Protein AF-A0A2N1MGE2-F1 (afdb_monomer_lite)

Organism: NCBI:txid588596

Structure (mmCIF, N/CA/C/O backbone):
data_AF-A0A2N1MGE2-F1
#
_entry.id   AF-A0A2N1MGE2-F1
#
loop_
_atom_site.group_PDB
_atom_site.id
_atom_site.type_symbol
_atom_site.label_atom_id
_atom_site.label_alt_id
_atom_site.label_comp_id
_atom_site.label_asym_id
_atom_site.label_entity_id
_atom_site.label_seq_id
_atom_site.pdbx_PDB_ins_code
_atom_site.Cartn_x
_atom_site.Cartn_y
_atom_site.Cartn_z
_atom_site.occupancy
_atom_site.B_iso_or_equiv
_atom_site.auth_seq_id
_atom_site.auth_comp_id
_atom_site.auth_asym_id
_atom_site.auth_atom_id
_atom_site.pdbx_PDB_model_num
ATOM 1 N N . MET A 1 1 ? -25.552 -4.062 66.248 1.00 37.53 1 MET A N 1
ATOM 2 C CA . MET A 1 1 ? -26.291 -3.240 65.260 1.00 37.53 1 MET A CA 1
ATOM 3 C C . MET A 1 1 ? -25.235 -2.472 64.473 1.00 37.53 1 MET A C 1
ATOM 5 O O . MET A 1 1 ? -24.654 -1.565 65.036 1.00 37.53 1 MET A O 1
ATOM 9 N N . SER A 1 2 ? -24.626 -3.031 63.425 1.00 44.31 2 SER A N 1
ATOM 10 C CA . SER A 1 2 ? -25.097 -3.237 62.039 1.00 44.31 2 SER A CA 1
ATOM 11 C C . SER A 1 2 ? -25.515 -1.952 61.308 1.00 44.31 2 SER A C 1
ATOM 13 O O . SER A 1 2 ? -26.454 -1.296 61.744 1.00 44.31 2 SER A O 1
ATOM 15 N N . GLY A 1 3 ? -24.846 -1.692 60.173 1.00 43.81 3 GLY A N 1
ATOM 16 C CA . GLY A 1 3 ? -25.208 -0.735 59.113 1.00 43.81 3 GLY A CA 1
ATOM 17 C C . GLY A 1 3 ? -24.530 0.637 59.237 1.00 43.81 3 GLY A C 1
ATOM 18 O O . GLY A 1 3 ? -24.555 1.227 60.302 1.00 43.81 3 GLY A O 1
ATOM 19 N N . MET A 1 4 ? -23.923 1.250 58.219 1.00 44.44 4 MET A N 1
ATOM 20 C CA . MET A 1 4 ? -23.815 0.946 56.793 1.00 44.44 4 MET A CA 1
ATOM 21 C C . MET A 1 4 ? -22.697 1.862 56.256 1.00 44.44 4 MET A C 1
ATOM 23 O O . MET A 1 4 ? -22.788 3.081 56.394 1.00 44.44 4 MET A O 1
ATOM 27 N N . ALA A 1 5 ? -21.622 1.311 55.688 1.00 52.66 5 ALA A N 1
ATOM 28 C CA . ALA A 1 5 ? -20.667 2.122 54.938 1.00 52.66 5 ALA A CA 1
ATOM 29 C C . ALA A 1 5 ? -21.357 2.535 53.632 1.00 52.66 5 ALA A C 1
ATOM 31 O O . ALA A 1 5 ? -21.565 1.696 52.755 1.00 52.66 5 ALA A O 1
ATOM 32 N N . LEU A 1 6 ? -21.755 3.804 53.523 1.00 52.72 6 LEU A N 1
ATOM 33 C CA . LEU A 1 6 ? -22.213 4.395 52.268 1.00 52.72 6 LEU A CA 1
ATOM 34 C C . LEU A 1 6 ? -21.035 4.387 51.286 1.00 52.72 6 LEU A C 1
ATOM 36 O O . LEU A 1 6 ? -20.229 5.318 51.243 1.00 52.72 6 LEU A 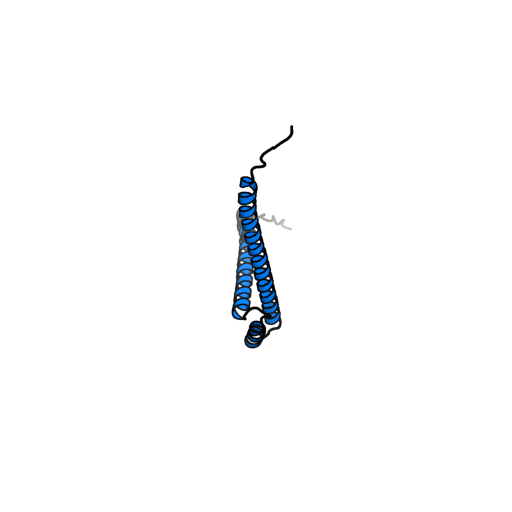O 1
ATOM 40 N N . VAL A 1 7 ? -20.909 3.309 50.512 1.00 55.47 7 VAL A N 1
ATOM 41 C CA . VAL A 1 7 ? -20.125 3.324 49.278 1.00 55.47 7 VAL A CA 1
ATOM 42 C C . VAL A 1 7 ? -20.723 4.437 48.426 1.00 55.47 7 VAL A C 1
ATOM 44 O O . VAL A 1 7 ? -21.894 4.397 48.069 1.00 55.47 7 VAL A O 1
ATOM 47 N N . SER A 1 8 ? -19.940 5.485 48.176 1.00 51.78 8 SER A N 1
ATOM 48 C CA . SER A 1 8 ? -20.400 6.631 47.399 1.00 51.78 8 SER A CA 1
ATOM 49 C C . SER A 1 8 ? -20.679 6.201 45.954 1.00 51.78 8 SER A C 1
ATOM 51 O O . SER A 1 8 ? -19.754 6.038 45.152 1.00 51.78 8 SER A O 1
ATOM 53 N N . ASP A 1 9 ? -21.960 6.058 45.610 1.00 55.72 9 ASP A N 1
ATOM 54 C CA . ASP A 1 9 ? -22.450 5.760 44.254 1.00 55.72 9 ASP A CA 1
ATOM 55 C C . ASP A 1 9 ? -21.991 6.791 43.207 1.00 55.72 9 ASP A C 1
ATOM 57 O O . ASP A 1 9 ? -21.917 6.499 42.011 1.00 55.72 9 ASP A O 1
ATOM 61 N N . ASN A 1 10 ? -21.576 7.977 43.649 1.00 54.19 10 ASN A N 1
ATOM 62 C CA . ASN A 1 10 ? -21.120 9.085 42.810 1.00 54.19 10 ASN A CA 1
ATOM 63 C C . ASN A 1 10 ? -19.806 8.751 42.080 1.00 54.19 10 ASN A C 1
ATOM 65 O O . ASN A 1 10 ? -19.583 9.202 40.953 1.00 54.19 10 ASN A O 1
ATOM 69 N N . LYS A 1 11 ? -18.955 7.904 42.684 1.00 53.09 11 LYS A N 1
ATOM 70 C CA . LYS A 1 11 ? -17.732 7.393 42.044 1.00 53.09 11 LYS A CA 1
ATOM 71 C C . LYS A 1 11 ? -18.071 6.439 40.889 1.00 53.09 11 LYS A C 1
ATOM 73 O O . LYS A 1 11 ? -17.342 6.395 39.904 1.00 53.09 11 LYS A O 1
ATOM 78 N N . SER A 1 12 ? -19.198 5.723 40.964 1.00 61.69 12 SER A N 1
ATOM 79 C CA . SER A 1 12 ? -19.624 4.749 39.947 1.00 61.69 12 SER A CA 1
ATOM 80 C C . SER A 1 12 ? -20.144 5.406 38.662 1.00 61.69 12 SER A C 1
ATOM 82 O O . SER A 1 12 ? -19.837 4.932 37.569 1.00 61.69 12 SER A O 1
ATOM 84 N N . VAL A 1 13 ? -20.871 6.528 38.764 1.00 58.97 13 VAL A N 1
ATOM 85 C CA . VAL A 1 13 ? -21.412 7.249 37.597 1.00 58.97 13 VAL A CA 1
ATOM 86 C C . VAL A 1 13 ? -20.293 7.947 36.825 1.00 58.97 13 VAL A C 1
ATOM 88 O O . VAL A 1 13 ? -20.231 7.816 35.602 1.00 58.97 13 VAL A O 1
ATOM 91 N N . TYR A 1 14 ? -19.368 8.613 37.527 1.00 60.16 14 TYR A N 1
ATOM 92 C CA . TYR A 1 14 ? -18.175 9.211 36.918 1.00 60.16 14 TYR A CA 1
ATOM 93 C C . TYR A 1 14 ? -17.294 8.142 36.252 1.00 60.16 14 TYR A C 1
ATOM 95 O O . TYR A 1 14 ? -16.939 8.282 35.081 1.00 60.16 14 TYR A O 1
ATOM 103 N N . ASN A 1 15 ? -17.051 7.013 36.932 1.00 73.31 15 ASN A N 1
ATOM 104 C CA . ASN A 1 15 ? -16.328 5.875 36.356 1.00 73.31 15 ASN A CA 1
ATOM 105 C C . ASN A 1 15 ? -17.047 5.274 35.137 1.00 73.31 15 ASN A C 1
ATOM 107 O O . ASN A 1 15 ? -16.390 4.842 34.195 1.00 73.31 15 ASN A O 1
ATOM 111 N N . LYS A 1 16 ? -18.386 5.267 35.109 1.00 82.81 16 LYS A N 1
ATOM 112 C CA . LYS A 1 16 ? -19.178 4.769 33.973 1.00 82.81 16 LYS A CA 1
ATOM 113 C C . LYS A 1 16 ? -19.124 5.710 32.769 1.00 82.81 16 LYS A C 1
ATOM 115 O O . LYS A 1 16 ? -19.074 5.235 31.636 1.00 82.81 16 LYS A O 1
ATOM 120 N N . VAL A 1 17 ? -19.141 7.026 32.990 1.00 89.31 17 VAL A N 1
ATOM 121 C CA . VAL A 1 17 ? -18.973 8.025 31.920 1.00 89.31 17 VAL A CA 1
ATOM 122 C C . VAL A 1 17 ? -17.561 7.957 31.345 1.00 89.31 17 VAL A C 1
ATOM 124 O O . VAL A 1 17 ? -17.410 7.931 30.125 1.00 89.31 17 VAL A O 1
ATOM 127 N N . GLU A 1 18 ? -16.543 7.863 32.197 1.00 89.25 18 GLU A N 1
ATOM 128 C CA . GLU A 1 18 ? -15.155 7.756 31.747 1.00 89.25 18 GLU A CA 1
ATOM 129 C C . GLU A 1 18 ? -14.902 6.433 31.012 1.00 89.25 18 GLU A C 1
ATOM 131 O O . GLU A 1 18 ? -14.384 6.446 29.899 1.00 89.25 18 GLU A O 1
ATOM 136 N N . ALA A 1 19 ? -15.413 5.307 31.525 1.00 91.00 19 ALA A N 1
ATOM 137 C CA . ALA A 1 19 ? -15.358 4.020 30.829 1.00 91.00 19 ALA A CA 1
ATOM 138 C C . ALA A 1 19 ? -16.036 4.067 29.449 1.00 91.00 19 ALA A C 1
ATOM 140 O O . ALA A 1 19 ? -15.514 3.513 28.483 1.00 91.00 19 ALA A O 1
ATOM 141 N N . ARG A 1 20 ? -17.176 4.763 29.318 1.00 93.75 20 ARG A N 1
ATOM 142 C CA . ARG A 1 20 ? -17.830 4.969 28.014 1.00 93.75 20 ARG A CA 1
ATOM 143 C C . ARG A 1 20 ? -16.938 5.748 27.050 1.00 93.75 20 ARG A C 1
ATOM 145 O O . ARG A 1 20 ? -16.833 5.345 25.895 1.00 93.75 20 ARG A O 1
ATOM 152 N N . LYS A 1 21 ? -16.279 6.820 27.503 1.00 94.81 21 LYS A N 1
ATOM 153 C CA . LYS A 1 21 ? -15.325 7.567 26.665 1.00 94.81 21 LYS A CA 1
ATOM 154 C C . LYS A 1 21 ? -14.159 6.685 26.226 1.00 94.81 21 LYS A C 1
ATOM 156 O O . LYS A 1 21 ? -13.810 6.711 25.051 1.00 94.81 21 LYS A O 1
ATOM 161 N N . THR A 1 22 ? -13.602 5.883 27.134 1.00 95.38 22 THR A N 1
ATOM 162 C CA . THR A 1 22 ? -12.517 4.942 26.819 1.00 95.38 22 THR A CA 1
ATOM 163 C C . THR A 1 22 ? -12.949 3.892 25.794 1.00 95.38 22 THR A C 1
ATOM 165 O O . THR A 1 22 ? -12.206 3.597 24.866 1.00 95.38 22 THR A O 1
ATOM 168 N N . ILE A 1 23 ? -14.160 3.343 25.910 1.00 96.12 23 ILE A N 1
ATOM 169 C CA . ILE A 1 23 ? -14.681 2.385 24.924 1.00 96.12 23 ILE A CA 1
ATOM 170 C C . ILE A 1 23 ? -14.825 3.055 23.553 1.00 96.12 23 ILE A C 1
ATOM 172 O O . ILE A 1 23 ? -14.385 2.499 22.550 1.00 96.12 23 ILE A O 1
ATOM 176 N N . VAL A 1 24 ? -15.396 4.262 23.499 1.00 97.25 24 VAL A N 1
ATOM 177 C CA . VAL A 1 24 ? -15.555 5.007 22.240 1.00 97.25 24 VAL A CA 1
ATOM 178 C C . VAL A 1 24 ? -14.197 5.324 21.607 1.00 97.25 24 VAL A C 1
ATOM 180 O O . VAL A 1 24 ? -14.038 5.139 20.399 1.00 97.25 24 VAL A O 1
ATOM 183 N N . SER A 1 25 ? -13.206 5.749 22.396 1.00 96.56 25 SER A N 1
ATOM 184 C CA . SER A 1 25 ? -11.865 6.038 21.878 1.00 96.56 25 SER A CA 1
ATOM 185 C C . SER A 1 25 ? -11.169 4.781 21.351 1.00 96.56 25 SER A C 1
ATOM 187 O O . SER A 1 25 ? -10.600 4.820 20.261 1.00 96.56 25 SER A O 1
ATOM 189 N N . LEU A 1 26 ? -11.278 3.649 22.054 1.00 97.31 26 LEU A N 1
ATOM 190 C CA . LEU A 1 26 ? -10.764 2.360 21.585 1.00 97.31 26 LEU A CA 1
ATOM 191 C C . LEU A 1 26 ? -11.430 1.929 20.276 1.00 97.31 26 LEU A C 1
ATOM 193 O O . LEU A 1 26 ? -10.730 1.534 19.344 1.00 97.31 26 LEU A O 1
ATOM 197 N N . CYS A 1 27 ? -12.755 2.049 20.163 1.00 97.69 27 CYS A N 1
ATOM 198 C CA . CYS A 1 27 ? -13.467 1.751 18.919 1.00 97.69 27 CYS A CA 1
ATOM 199 C C . CYS A 1 27 ? -12.972 2.614 17.755 1.00 97.69 27 CYS A C 1
ATOM 201 O O . CYS A 1 27 ? -12.770 2.098 16.656 1.00 97.69 27 CYS A O 1
ATOM 203 N N . TYR A 1 28 ? -12.725 3.902 17.995 1.00 97.88 28 TYR A N 1
ATOM 204 C CA . TYR A 1 28 ? -12.198 4.802 16.972 1.00 97.88 28 TYR A CA 1
ATOM 205 C C . TYR A 1 28 ? -10.786 4.404 16.522 1.00 97.88 28 TYR A C 1
ATOM 207 O O . TYR A 1 28 ? -10.508 4.361 15.323 1.00 97.88 28 TYR A O 1
ATOM 215 N N . ILE A 1 29 ? -9.911 4.052 17.469 1.00 97.75 29 ILE A N 1
ATOM 216 C CA . ILE A 1 29 ? -8.557 3.565 17.172 1.00 97.75 29 ILE A CA 1
ATOM 217 C C . ILE A 1 29 ? -8.626 2.277 16.345 1.00 97.75 29 ILE A C 1
ATOM 219 O O . ILE A 1 29 ? -7.982 2.193 15.301 1.00 97.75 29 ILE A O 1
ATOM 223 N N . MET A 1 30 ? -9.439 1.302 16.760 1.00 97.06 30 MET A N 1
ATOM 224 C CA . MET A 1 30 ? -9.591 0.032 16.042 1.00 97.06 30 MET A CA 1
ATOM 225 C C . MET A 1 30 ? -10.136 0.235 14.624 1.00 97.06 30 MET A C 1
ATOM 227 O O . MET A 1 30 ? -9.596 -0.338 13.679 1.00 97.06 30 MET A O 1
ATOM 231 N N . ALA A 1 31 ? -11.151 1.086 14.452 1.00 97.44 31 ALA A N 1
ATOM 232 C CA . ALA A 1 31 ? -11.687 1.421 13.135 1.00 97.44 31 ALA A CA 1
ATOM 233 C C . ALA A 1 31 ? -10.633 2.115 12.257 1.00 97.44 31 ALA A C 1
ATOM 235 O O . ALA A 1 31 ? -10.466 1.762 11.092 1.00 97.44 31 ALA A O 1
ATOM 236 N N . GLY A 1 32 ? -9.868 3.055 12.820 1.00 97.31 32 GLY A N 1
ATOM 237 C CA . GLY A 1 32 ? -8.757 3.705 12.126 1.00 97.31 32 GLY A CA 1
ATOM 238 C C . GLY A 1 32 ? -7.675 2.716 11.684 1.00 97.31 32 GLY A C 1
ATOM 239 O O . GLY A 1 32 ? -7.219 2.777 10.542 1.00 97.31 32 GLY A O 1
ATOM 240 N N . MET A 1 33 ? -7.307 1.768 12.550 1.00 95.62 33 MET A N 1
ATOM 241 C CA . MET A 1 33 ? -6.345 0.707 12.232 1.00 95.62 33 MET A CA 1
ATOM 242 C C . MET A 1 33 ? -6.847 -0.205 11.110 1.00 95.62 33 MET A C 1
ATOM 244 O O . MET A 1 33 ? -6.097 -0.477 10.175 1.00 95.62 33 MET A O 1
ATOM 248 N N . GLN A 1 34 ? -8.109 -0.638 11.167 1.00 95.56 34 GLN A N 1
ATOM 249 C CA . GLN A 1 34 ? -8.712 -1.464 10.116 1.00 95.56 34 GLN A CA 1
ATOM 250 C C . GLN A 1 34 ? -8.790 -0.713 8.784 1.00 95.56 34 GLN A C 1
ATOM 252 O O . GLN A 1 34 ? -8.404 -1.256 7.753 1.00 95.56 34 GLN A O 1
ATOM 257 N N . ASN A 1 35 ? -9.207 0.554 8.801 1.00 95.69 35 ASN A N 1
ATOM 258 C CA . ASN A 1 35 ? -9.260 1.388 7.600 1.00 95.69 35 ASN A CA 1
ATOM 259 C C . ASN A 1 35 ? -7.875 1.563 6.974 1.00 95.69 35 ASN A C 1
ATOM 261 O O . ASN A 1 35 ? -7.729 1.452 5.757 1.00 95.69 35 ASN A O 1
ATOM 265 N N . LYS A 1 36 ? -6.850 1.805 7.800 1.00 96.44 36 LYS A N 1
ATOM 266 C CA . LYS A 1 36 ? -5.467 1.884 7.331 1.00 96.44 36 LYS A CA 1
ATOM 267 C C . LYS A 1 36 ? -5.024 0.559 6.710 1.00 96.44 36 LYS A C 1
ATOM 269 O O . LYS A 1 36 ? -4.562 0.569 5.578 1.00 96.44 36 LYS A O 1
ATOM 274 N N . PHE A 1 37 ? -5.232 -0.560 7.405 1.00 96.69 37 PHE A N 1
ATOM 275 C CA . PHE A 1 37 ? -4.871 -1.889 6.908 1.00 96.69 37 PHE A CA 1
ATOM 276 C C . PHE A 1 37 ? -5.521 -2.194 5.552 1.00 96.69 37 PHE A C 1
ATOM 278 O O . PHE A 1 37 ? -4.842 -2.601 4.614 1.00 96.69 37 PHE A O 1
ATOM 285 N N . VAL A 1 38 ? -6.825 -1.938 5.419 1.00 96.38 38 VAL A N 1
ATOM 286 C CA . VAL A 1 38 ? -7.560 -2.151 4.164 1.00 96.38 38 VAL A CA 1
ATOM 287 C C . VAL A 1 38 ? -7.019 -1.262 3.041 1.00 96.38 38 VAL A C 1
ATOM 289 O O . VAL A 1 38 ? -6.879 -1.724 1.909 1.00 96.38 38 VAL A O 1
ATOM 292 N N . ASN A 1 39 ? -6.705 0.002 3.326 1.00 96.19 39 ASN A N 1
ATOM 293 C CA . ASN A 1 39 ? -6.161 0.920 2.324 1.00 96.19 39 ASN A CA 1
ATOM 294 C C . ASN A 1 39 ? -4.738 0.539 1.895 1.00 96.19 39 ASN A C 1
ATOM 296 O O . ASN A 1 39 ? -4.448 0.565 0.698 1.00 96.19 39 ASN A O 1
ATOM 300 N N . ASP A 1 40 ? -3.887 0.147 2.844 1.00 97.62 40 ASP A N 1
ATOM 301 C CA . ASP A 1 40 ? -2.522 -0.316 2.582 1.00 97.62 40 ASP A CA 1
ATOM 302 C C . ASP A 1 40 ? -2.549 -1.595 1.723 1.00 97.62 40 ASP A C 1
ATOM 304 O O . ASP A 1 40 ? -1.859 -1.675 0.708 1.00 97.62 40 ASP A O 1
ATOM 308 N N . PHE A 1 41 ? -3.435 -2.545 2.040 1.00 97.81 41 PHE A N 1
ATOM 309 C CA . PHE A 1 41 ? -3.616 -3.770 1.254 1.00 97.81 41 PHE A CA 1
ATOM 310 C C . PHE A 1 41 ? -4.095 -3.492 -0.180 1.00 97.81 41 PHE A C 1
ATOM 312 O O . PHE A 1 41 ? -3.563 -4.035 -1.150 1.00 97.81 41 PHE A O 1
ATOM 319 N N . LYS A 1 42 ? -5.070 -2.589 -0.353 1.00 98.12 42 LYS A N 1
ATOM 320 C CA . LYS A 1 42 ? -5.525 -2.159 -1.688 1.00 98.12 42 LYS A CA 1
ATOM 321 C C . LYS A 1 42 ? -4.396 -1.518 -2.493 1.00 98.12 42 LYS A C 1
ATOM 323 O O . LYS A 1 42 ? -4.320 -1.718 -3.710 1.00 98.12 42 LYS A O 1
ATOM 328 N N . LEU A 1 43 ? -3.544 -0.729 -1.840 1.00 98.38 43 LEU A N 1
ATOM 329 C CA . LEU A 1 43 ? -2.379 -0.120 -2.472 1.00 98.38 43 LEU A CA 1
ATOM 330 C C . LEU A 1 43 ? -1.375 -1.180 -2.929 1.00 98.38 43 LEU A C 1
ATOM 332 O O . LEU A 1 43 ? -0.905 -1.095 -4.061 1.00 98.38 43 LEU A O 1
ATOM 336 N N . GLU A 1 44 ? -1.100 -2.188 -2.105 1.00 97.81 44 GLU A N 1
ATOM 337 C CA . GLU A 1 44 ? -0.208 -3.300 -2.447 1.00 97.81 44 GLU A CA 1
ATOM 338 C C . GLU A 1 44 ? -0.708 -4.084 -3.667 1.00 97.81 44 GLU A C 1
ATOM 340 O O . GLU A 1 44 ? 0.048 -4.282 -4.619 1.00 97.81 44 GLU A O 1
ATOM 345 N N . ILE A 1 45 ? -2.003 -4.419 -3.714 1.00 98.12 45 ILE A N 1
ATOM 346 C CA . ILE A 1 45 ? -2.619 -5.035 -4.901 1.00 98.12 45 ILE A CA 1
ATOM 347 C C . ILE A 1 45 ? -2.457 -4.126 -6.126 1.00 98.12 45 ILE A C 1
ATOM 349 O O . ILE A 1 45 ? -2.079 -4.588 -7.202 1.00 98.12 45 ILE A O 1
ATOM 353 N N . GLY A 1 46 ? -2.723 -2.825 -5.981 1.00 98.19 46 GLY A N 1
ATOM 354 C CA . GLY A 1 46 ? -2.567 -1.860 -7.070 1.00 98.19 46 GLY A CA 1
ATOM 355 C C . GLY A 1 46 ? -1.129 -1.772 -7.595 1.00 98.19 46 GLY A C 1
ATOM 356 O O . GLY A 1 46 ? -0.917 -1.722 -8.808 1.00 98.19 46 GLY A O 1
ATOM 357 N N . LEU A 1 47 ? -0.139 -1.793 -6.700 1.00 98.12 47 LEU A N 1
ATOM 358 C CA . LEU A 1 47 ? 1.284 -1.815 -7.046 1.00 98.12 47 LEU A CA 1
ATOM 359 C C . LEU A 1 47 ? 1.668 -3.116 -7.750 1.00 98.12 47 LEU A C 1
ATOM 361 O O . LEU A 1 47 ? 2.326 -3.058 -8.786 1.00 98.12 47 LEU A O 1
ATOM 365 N N . TYR A 1 48 ? 1.215 -4.260 -7.237 1.00 98.00 48 TYR A N 1
ATOM 366 C CA . TYR A 1 48 ? 1.447 -5.566 -7.849 1.00 98.00 48 TYR A CA 1
ATOM 367 C C . TYR A 1 48 ? 0.907 -5.618 -9.284 1.00 98.00 48 TYR A C 1
ATOM 369 O O . TYR A 1 48 ? 1.636 -5.968 -10.208 1.00 98.00 48 TYR A O 1
ATOM 377 N N . LEU A 1 49 ? -0.330 -5.162 -9.500 1.00 97.75 49 LEU A N 1
ATOM 378 C CA . LEU A 1 49 ? -0.918 -5.049 -10.837 1.00 97.75 49 LEU A CA 1
ATOM 379 C C . LEU A 1 49 ? -0.104 -4.123 -11.746 1.00 97.75 49 LEU A C 1
ATOM 381 O O . LEU A 1 49 ? 0.120 -4.451 -12.907 1.00 97.75 49 LEU A O 1
ATOM 385 N N . SER A 1 50 ? 0.370 -2.985 -11.228 1.00 97.38 50 SER A N 1
ATOM 386 C CA . SER A 1 50 ? 1.227 -2.087 -12.009 1.00 97.38 50 SER A CA 1
ATOM 387 C C . SER A 1 50 ? 2.575 -2.712 -12.374 1.00 97.38 50 SER A C 1
ATOM 389 O O . SER A 1 50 ? 3.130 -2.301 -13.388 1.00 97.38 50 SER A O 1
ATOM 391 N N . VAL A 1 51 ? 3.123 -3.617 -11.558 1.00 96.19 51 VAL A N 1
ATOM 392 C CA . VAL A 1 51 ? 4.362 -4.358 -11.861 1.00 96.19 51 VAL A CA 1
ATOM 393 C C . VAL A 1 51 ? 4.112 -5.442 -12.909 1.00 96.19 51 VAL A C 1
ATOM 395 O O . VAL A 1 51 ? 4.989 -5.711 -13.717 1.00 96.19 51 VAL A O 1
ATOM 398 N N . LEU A 1 52 ? 2.908 -6.015 -12.947 1.00 96.81 52 LEU A N 1
ATOM 399 C CA . LEU A 1 52 ? 2.459 -6.919 -14.011 1.00 96.81 52 LEU A CA 1
ATOM 400 C C . LEU A 1 52 ? 2.079 -6.190 -15.316 1.00 96.81 52 LEU A C 1
ATOM 402 O O . LEU A 1 52 ? 1.380 -6.761 -16.151 1.00 96.81 52 LEU A O 1
ATOM 406 N N . ASP A 1 53 ? 2.476 -4.923 -15.467 1.00 95.31 53 ASP A N 1
ATOM 407 C CA . ASP A 1 53 ? 2.149 -4.058 -16.606 1.00 95.31 53 ASP A CA 1
ATOM 408 C C . ASP A 1 53 ? 0.643 -3.963 -16.910 1.00 95.31 53 ASP A C 1
ATOM 410 O O . ASP A 1 53 ? 0.222 -3.711 -18.044 1.00 95.31 53 ASP A O 1
ATOM 414 N N . ALA A 1 54 ? -0.205 -4.123 -15.887 1.00 96.94 54 ALA A N 1
ATOM 415 C CA . ALA A 1 54 ? -1.635 -3.921 -16.047 1.00 96.94 54 ALA A CA 1
ATOM 416 C C . ALA A 1 54 ? -1.909 -2.476 -16.488 1.00 96.94 54 ALA A C 1
ATOM 418 O O . ALA A 1 54 ? -1.495 -1.509 -15.841 1.00 96.94 54 ALA A O 1
ATOM 419 N N . ILE A 1 55 ? -2.659 -2.322 -17.580 1.00 97.25 55 ILE A N 1
ATOM 420 C CA . ILE A 1 55 ? -3.057 -1.004 -18.078 1.00 97.25 55 ILE A CA 1
ATOM 421 C C . ILE A 1 55 ? -3.927 -0.271 -17.048 1.00 97.25 55 ILE A C 1
ATOM 423 O O . ILE A 1 55 ? -4.651 -0.887 -16.260 1.00 97.25 55 ILE A O 1
ATOM 427 N N . CYS A 1 56 ? -3.925 1.063 -17.087 1.00 97.00 56 CYS A N 1
ATOM 428 C CA . CYS A 1 56 ? -4.668 1.886 -16.127 1.00 97.00 56 CYS A CA 1
ATOM 429 C C . CYS A 1 56 ? -6.169 1.543 -16.066 1.00 97.00 56 CYS A C 1
ATOM 431 O O . CYS A 1 56 ? -6.757 1.570 -14.988 1.00 97.00 56 CYS A O 1
ATOM 433 N N . VAL A 1 57 ? -6.774 1.144 -17.193 1.00 97.88 57 VAL A N 1
ATOM 434 C CA . VAL A 1 57 ? -8.175 0.697 -17.265 1.00 97.88 57 VAL A CA 1
ATOM 435 C C . VAL A 1 57 ? -8.409 -0.561 -16.425 1.00 97.88 57 VAL A C 1
ATOM 437 O O . VAL A 1 57 ? -9.397 -0.629 -15.696 1.00 97.88 57 VAL A O 1
ATOM 440 N N . ALA A 1 58 ? -7.495 -1.532 -16.467 1.00 97.81 58 ALA A N 1
ATOM 441 C CA . ALA A 1 58 ? -7.603 -2.763 -15.686 1.00 97.81 58 ALA A CA 1
ATOM 442 C C . ALA A 1 58 ? -7.492 -2.472 -14.182 1.00 97.81 58 ALA A C 1
ATOM 444 O O . ALA A 1 58 ? -8.329 -2.921 -13.402 1.00 97.81 58 ALA A O 1
ATOM 445 N N . ILE A 1 59 ? -6.526 -1.639 -13.781 1.00 98.12 59 ILE A N 1
ATOM 446 C CA . ILE A 1 59 ? -6.357 -1.222 -12.379 1.00 98.12 59 ILE A CA 1
ATOM 447 C C . ILE A 1 59 ? -7.590 -0.451 -11.884 1.00 98.12 59 ILE A C 1
ATOM 449 O O . ILE A 1 59 ? -8.092 -0.719 -10.795 1.00 98.12 59 ILE A O 1
ATOM 453 N N . ASN A 1 60 ? -8.128 0.466 -12.689 1.00 98.25 60 ASN A N 1
ATOM 454 C CA . ASN A 1 60 ? -9.337 1.211 -12.332 1.00 98.25 60 ASN A CA 1
ATOM 455 C C . ASN A 1 60 ? -10.572 0.305 -12.244 1.00 98.25 60 ASN A C 1
ATOM 457 O O . ASN A 1 60 ? -11.418 0.504 -11.375 1.00 98.25 60 ASN A O 1
ATOM 461 N N . THR A 1 61 ? -10.653 -0.723 -13.092 1.00 98.31 61 THR A N 1
ATOM 462 C CA . THR A 1 61 ? -11.721 -1.730 -13.026 1.00 98.31 61 THR A CA 1
ATOM 463 C C . THR A 1 61 ? -11.642 -2.506 -11.711 1.00 98.31 61 THR A C 1
ATOM 465 O O . THR A 1 61 ? -12.641 -2.598 -11.002 1.00 98.31 61 THR A O 1
ATOM 468 N N . ILE A 1 62 ? -10.454 -2.978 -11.319 1.00 97.69 62 ILE A N 1
ATOM 469 C CA . ILE A 1 62 ? -10.244 -3.694 -10.047 1.00 97.69 62 ILE A CA 1
ATOM 470 C C . ILE A 1 62 ? -10.492 -2.769 -8.838 1.00 97.69 62 ILE A C 1
ATOM 472 O O . ILE A 1 62 ? -11.031 -3.198 -7.814 1.00 97.69 62 ILE A O 1
ATOM 476 N N . ASN A 1 63 ? -10.191 -1.475 -8.957 1.00 97.88 63 ASN A N 1
ATOM 477 C CA . ASN A 1 63 ? -10.548 -0.486 -7.943 1.00 97.88 63 ASN A CA 1
ATOM 478 C C . ASN A 1 63 ? -12.068 -0.294 -7.820 1.00 97.88 63 ASN A C 1
ATOM 480 O O . ASN A 1 63 ? -12.568 -0.209 -6.700 1.00 97.88 63 ASN A O 1
ATOM 484 N N . SER A 1 64 ? -12.800 -0.268 -8.939 1.00 97.56 64 SER A N 1
ATOM 485 C CA . SER A 1 64 ? -14.258 -0.069 -8.952 1.00 97.56 64 SER A CA 1
ATOM 486 C C . SER A 1 64 ? -15.023 -1.186 -8.235 1.00 97.56 64 SER A C 1
ATOM 488 O O . SER A 1 64 ? -16.038 -0.924 -7.595 1.00 97.56 64 SER A O 1
ATOM 490 N N . ILE A 1 65 ? -14.486 -2.411 -8.257 1.00 96.94 65 ILE A N 1
ATOM 491 C CA . ILE A 1 65 ? -15.004 -3.557 -7.490 1.00 96.94 65 ILE A CA 1
ATOM 492 C C . ILE A 1 65 ? -14.431 -3.628 -6.063 1.00 96.94 65 ILE A C 1
ATOM 494 O O . ILE A 1 65 ? -14.708 -4.566 -5.323 1.00 96.94 65 ILE A O 1
ATOM 498 N N . GLY A 1 66 ? -13.633 -2.636 -5.659 1.00 96.12 66 GLY A N 1
ATOM 499 C CA . GLY A 1 66 ? -13.150 -2.460 -4.293 1.00 96.12 66 GLY A CA 1
ATOM 500 C C . GLY A 1 66 ? -11.884 -3.233 -3.927 1.00 96.12 66 GLY A C 1
ATOM 501 O O . GLY A 1 66 ? -11.513 -3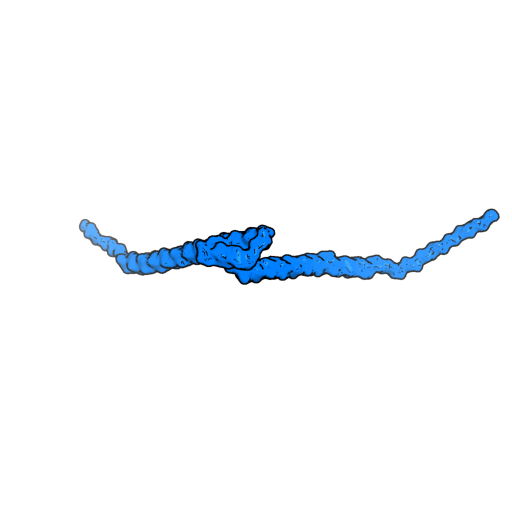.202 -2.754 1.00 96.12 66 GLY A O 1
ATOM 502 N N . PHE A 1 67 ? -11.209 -3.881 -4.879 1.00 96.25 67 PHE A N 1
ATOM 503 C CA . PHE A 1 67 ? -10.083 -4.785 -4.604 1.00 96.25 67 PHE A CA 1
ATOM 504 C C . PHE A 1 67 ? -8.699 -4.126 -4.663 1.00 96.25 67 PHE A C 1
ATOM 506 O O . PHE A 1 67 ? -7.785 -4.597 -3.998 1.00 96.25 67 PHE A O 1
ATOM 513 N N . SER A 1 68 ? -8.523 -3.031 -5.405 1.00 98.00 68 SER A N 1
ATOM 514 C CA . SER A 1 68 ? -7.234 -2.327 -5.501 1.00 98.00 68 SER A CA 1
ATOM 515 C C . SER A 1 68 ? -7.361 -0.831 -5.241 1.00 98.00 68 SER A C 1
ATOM 517 O O . SER A 1 68 ? -8.456 -0.265 -5.214 1.00 98.00 68 SER A O 1
ATOM 519 N N . ALA A 1 69 ? -6.222 -0.163 -5.075 1.00 98.25 69 ALA A N 1
ATOM 520 C CA . ALA A 1 69 ? -6.133 1.285 -5.164 1.00 98.25 69 ALA A CA 1
ATOM 521 C C . ALA A 1 69 ? -6.339 1.753 -6.613 1.00 98.25 69 ALA A C 1
ATOM 523 O O . ALA A 1 69 ? -6.079 1.025 -7.573 1.00 98.25 69 ALA A O 1
ATOM 524 N N . TYR A 1 70 ? -6.812 2.988 -6.756 1.00 98.19 70 TYR A N 1
ATOM 525 C CA . TYR A 1 70 ? -7.001 3.633 -8.050 1.00 98.19 70 TYR A CA 1
ATOM 526 C C . TYR A 1 70 ? -5.650 3.923 -8.717 1.00 98.19 70 TYR A C 1
ATOM 528 O O . TYR A 1 70 ? -4.681 4.254 -8.026 1.00 98.19 70 TYR A O 1
ATOM 536 N N . TYR A 1 71 ? -5.582 3.861 -10.050 1.00 98.19 71 TYR A N 1
ATOM 537 C CA . TYR A 1 71 ? -4.321 3.978 -10.795 1.00 98.19 71 TYR A CA 1
ATOM 538 C C . TYR A 1 71 ? -3.504 5.228 -10.426 1.00 98.19 71 TYR A C 1
ATOM 540 O O . TYR A 1 71 ? -2.291 5.145 -10.241 1.00 98.19 71 TYR A O 1
ATOM 548 N N . ILE A 1 72 ? -4.160 6.382 -10.252 1.00 98.12 72 ILE A N 1
ATOM 549 C CA . ILE A 1 72 ? -3.473 7.633 -9.882 1.00 98.12 72 ILE A CA 1
ATOM 550 C C . ILE A 1 72 ? -2.771 7.506 -8.523 1.00 98.12 72 ILE A C 1
ATOM 552 O O . ILE A 1 72 ? -1.652 7.986 -8.364 1.00 98.12 72 ILE A O 1
ATOM 556 N N . ILE A 1 73 ? -3.393 6.832 -7.551 1.00 98.06 73 ILE A N 1
ATOM 557 C CA . ILE A 1 73 ? -2.810 6.628 -6.217 1.00 98.06 73 ILE A CA 1
ATOM 558 C C . ILE A 1 73 ? -1.563 5.748 -6.328 1.00 98.06 73 ILE A C 1
ATOM 560 O O . ILE A 1 73 ? -0.517 6.093 -5.780 1.00 98.06 73 ILE A O 1
ATOM 564 N N . VAL A 1 74 ? -1.658 4.654 -7.090 1.00 98.00 74 VAL A N 1
ATOM 565 C CA . VAL A 1 74 ? -0.533 3.747 -7.357 1.00 98.00 74 VAL A CA 1
ATOM 566 C C . VAL A 1 74 ? 0.624 4.503 -8.010 1.00 98.00 74 VAL A C 1
ATOM 568 O O . VAL A 1 74 ? 1.762 4.417 -7.547 1.00 98.00 74 VAL A O 1
ATOM 571 N N . ASN A 1 75 ? 0.345 5.293 -9.050 1.00 97.44 75 ASN A N 1
ATOM 572 C CA . ASN A 1 75 ? 1.377 6.039 -9.764 1.00 97.44 75 ASN A CA 1
ATOM 573 C C . ASN A 1 75 ? 2.054 7.092 -8.872 1.00 97.44 75 ASN A C 1
ATOM 575 O O . ASN A 1 75 ? 3.281 7.187 -8.838 1.00 97.44 75 ASN A O 1
ATOM 579 N N . ASN A 1 76 ? 1.271 7.834 -8.087 1.00 97.94 76 ASN A N 1
ATOM 580 C CA . ASN A 1 76 ? 1.805 8.806 -7.134 1.00 97.94 76 ASN A CA 1
ATOM 581 C C . ASN A 1 76 ? 2.700 8.137 -6.085 1.00 97.94 76 ASN A C 1
ATOM 583 O O . ASN A 1 76 ? 3.748 8.677 -5.730 1.00 97.94 76 ASN A O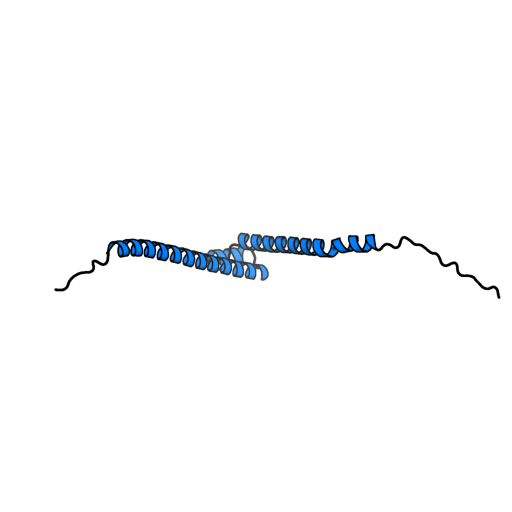 1
ATOM 587 N N . PHE A 1 77 ? 2.325 6.945 -5.618 1.00 97.50 77 PHE A N 1
ATOM 588 C CA . PHE A 1 77 ? 3.135 6.185 -4.672 1.00 97.50 77 PH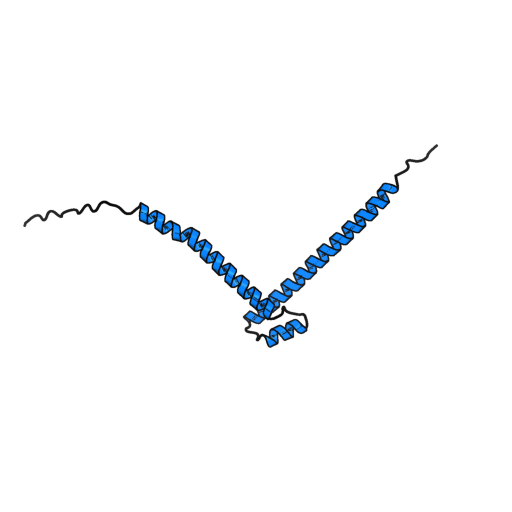E A CA 1
ATOM 589 C C . PHE A 1 77 ? 4.460 5.716 -5.289 1.00 97.50 77 PHE A C 1
ATOM 591 O O . PHE A 1 77 ? 5.510 5.872 -4.667 1.00 97.50 77 PHE A O 1
ATOM 598 N N . LYS A 1 78 ? 4.448 5.238 -6.540 1.00 96.44 78 LYS A N 1
ATOM 599 C CA . LYS A 1 78 ? 5.677 4.901 -7.284 1.00 96.44 78 LYS A CA 1
ATOM 600 C C . LYS A 1 78 ? 6.606 6.109 -7.413 1.00 96.44 78 LYS A C 1
ATOM 602 O O . LYS A 1 78 ? 7.801 5.991 -7.151 1.00 96.44 78 LYS A O 1
ATOM 607 N N . HIS A 1 79 ? 6.060 7.278 -7.757 1.00 96.62 79 HIS A N 1
ATOM 608 C CA . HIS A 1 79 ? 6.836 8.519 -7.808 1.00 96.62 79 HIS A CA 1
ATOM 609 C C . HIS A 1 79 ? 7.421 8.893 -6.446 1.00 96.62 79 HIS A C 1
ATOM 611 O O . HIS A 1 79 ? 8.584 9.284 -6.372 1.00 96.62 79 HIS A O 1
ATOM 617 N N . LYS A 1 80 ? 6.651 8.739 -5.363 1.00 96.62 80 LYS A N 1
ATOM 618 C CA . LYS A 1 80 ? 7.138 8.978 -4.001 1.00 96.62 80 LYS A CA 1
ATOM 619 C C . LYS A 1 80 ? 8.334 8.079 -3.668 1.00 96.62 80 LYS A C 1
ATOM 621 O O . LYS A 1 80 ? 9.361 8.603 -3.246 1.00 96.62 80 LYS A O 1
ATOM 626 N N . ILE A 1 81 ? 8.238 6.774 -3.938 1.00 93.81 81 ILE A N 1
ATOM 627 C CA . ILE A 1 81 ? 9.346 5.826 -3.729 1.00 93.81 81 ILE A CA 1
ATOM 628 C C . ILE A 1 81 ? 10.576 6.233 -4.547 1.00 93.81 81 ILE A C 1
ATOM 630 O O . ILE A 1 81 ? 11.681 6.293 -4.010 1.00 93.81 81 ILE A O 1
ATOM 634 N N . ALA A 1 82 ? 10.401 6.533 -5.837 1.00 94.56 82 ALA A N 1
ATOM 635 C CA . ALA A 1 82 ? 11.509 6.911 -6.714 1.00 94.56 82 ALA A CA 1
ATOM 636 C C . ALA A 1 82 ? 12.224 8.183 -6.223 1.00 94.56 82 ALA A C 1
ATOM 638 O O . ALA A 1 82 ? 13.457 8.243 -6.203 1.00 94.56 82 ALA A O 1
ATOM 639 N N . ASN A 1 83 ? 11.454 9.176 -5.774 1.00 95.19 83 ASN A N 1
ATOM 640 C CA . ASN A 1 83 ? 11.984 10.427 -5.242 1.00 95.19 83 ASN A CA 1
ATOM 641 C C . ASN A 1 83 ? 12.726 10.213 -3.915 1.00 95.19 83 ASN A C 1
ATOM 643 O O . ASN A 1 83 ? 13.846 10.700 -3.759 1.00 95.19 83 ASN A O 1
ATOM 647 N N . GLU A 1 84 ? 12.145 9.458 -2.978 1.00 95.81 84 GLU A N 1
ATOM 648 C CA . GLU A 1 84 ? 12.784 9.125 -1.698 1.00 95.81 84 GLU A CA 1
ATOM 649 C C . GLU A 1 84 ? 14.088 8.346 -1.909 1.00 95.81 84 GLU A C 1
ATOM 651 O O . GLU A 1 84 ? 15.116 8.683 -1.321 1.00 95.81 84 GLU A O 1
ATOM 656 N N . HIS A 1 85 ? 14.084 7.359 -2.806 1.00 93.25 85 HIS A N 1
ATOM 657 C CA . HIS A 1 85 ? 15.276 6.590 -3.152 1.00 93.25 85 HIS A CA 1
ATOM 658 C C . HIS A 1 85 ? 16.383 7.478 -3.743 1.00 93.25 85 HIS A C 1
ATOM 660 O O . HIS A 1 85 ? 17.538 7.388 -3.324 1.00 93.25 85 HIS A O 1
ATOM 666 N N . SER A 1 86 ? 16.041 8.384 -4.666 1.00 92.12 86 SER A N 1
ATOM 667 C CA . SER A 1 86 ? 17.010 9.327 -5.241 1.00 92.12 86 SER A CA 1
ATOM 668 C C . SER A 1 86 ? 17.619 10.257 -4.185 1.00 92.12 86 SER A C 1
ATOM 670 O O . SER A 1 86 ? 18.834 10.480 -4.190 1.00 92.12 86 SER A O 1
ATOM 672 N N . LEU A 1 87 ? 16.806 10.771 -3.257 1.00 93.88 87 LEU A N 1
ATOM 673 C CA . LEU A 1 87 ? 17.284 11.605 -2.153 1.00 93.88 87 LEU A CA 1
ATOM 674 C C . LEU A 1 87 ? 18.209 10.825 -1.215 1.00 93.88 87 LEU A C 1
ATOM 676 O O . LEU A 1 87 ? 19.265 11.338 -0.844 1.00 93.88 87 LEU A O 1
ATOM 680 N N . ASN A 1 88 ? 17.856 9.583 -0.883 1.00 92.06 88 ASN A N 1
ATOM 681 C CA . ASN A 1 88 ? 18.666 8.726 -0.020 1.00 92.06 88 ASN A CA 1
ATOM 682 C C . ASN A 1 88 ? 20.023 8.394 -0.655 1.00 92.06 88 ASN A C 1
ATOM 684 O O . ASN A 1 88 ? 21.048 8.507 0.017 1.00 92.06 88 ASN A O 1
ATOM 688 N N . ILE A 1 89 ? 20.056 8.073 -1.954 1.00 90.38 89 ILE A N 1
ATOM 689 C CA . ILE A 1 89 ? 21.315 7.873 -2.689 1.00 90.38 89 ILE A CA 1
ATOM 690 C C . ILE A 1 89 ? 22.151 9.150 -2.683 1.00 90.38 89 ILE A C 1
ATOM 692 O O . ILE A 1 89 ? 23.343 9.102 -2.388 1.00 90.38 89 ILE A O 1
ATOM 696 N N . ARG A 1 90 ? 21.546 10.305 -2.984 1.00 90.50 90 ARG A N 1
ATOM 697 C CA . ARG A 1 90 ? 22.261 11.588 -2.985 1.00 90.50 90 ARG A CA 1
ATOM 698 C C . ARG A 1 90 ? 22.876 11.882 -1.620 1.00 90.50 90 ARG A C 1
ATOM 700 O O . ARG A 1 90 ? 24.031 12.291 -1.560 1.00 90.50 90 ARG A O 1
ATOM 707 N N . LYS A 1 91 ? 22.115 11.667 -0.545 1.00 91.31 91 LYS A N 1
ATOM 708 C CA . LYS A 1 91 ? 22.586 11.839 0.831 1.00 91.31 91 LYS A CA 1
ATOM 709 C C . LYS A 1 91 ? 23.772 10.919 1.125 1.00 91.31 91 LYS A C 1
ATOM 711 O O . LYS A 1 91 ? 24.808 11.403 1.565 1.00 91.31 91 LYS A O 1
ATOM 716 N N . PHE A 1 92 ? 23.650 9.631 0.801 1.00 89.50 92 PHE A N 1
ATOM 717 C CA . PHE A 1 92 ? 24.729 8.660 0.975 1.00 89.50 92 PHE A CA 1
ATOM 718 C C . PHE A 1 92 ? 26.004 9.074 0.223 1.00 89.50 92 PHE A C 1
ATOM 720 O O . PHE A 1 92 ? 27.090 9.071 0.802 1.00 89.50 92 PHE A O 1
ATOM 727 N N . LEU A 1 93 ? 25.879 9.486 -1.043 1.00 87.50 93 LEU A N 1
ATOM 728 C CA . LEU A 1 93 ? 27.014 9.945 -1.846 1.00 87.50 93 LEU A CA 1
ATOM 729 C C . LEU A 1 93 ? 27.646 11.220 -1.273 1.00 87.50 93 LEU A C 1
ATOM 731 O O . LEU A 1 93 ? 28.868 11.314 -1.215 1.00 87.50 93 LEU A O 1
ATOM 735 N N . PHE A 1 94 ? 26.838 12.178 -0.816 1.00 84.88 94 PHE A N 1
ATOM 736 C CA . PHE A 1 94 ? 27.341 13.403 -0.195 1.00 84.88 94 PHE A CA 1
ATOM 737 C C . PHE A 1 94 ? 28.153 13.109 1.074 1.00 84.88 94 PHE A C 1
ATOM 739 O O . PHE A 1 94 ? 29.230 13.671 1.252 1.00 84.88 94 PHE A O 1
ATOM 746 N N . GLU A 1 95 ? 27.668 12.203 1.924 1.00 84.94 95 GLU A N 1
ATOM 747 C CA . GLU A 1 95 ? 28.333 11.829 3.177 1.00 84.94 95 GLU A CA 1
ATOM 748 C C . GLU A 1 95 ? 29.660 11.081 2.952 1.00 84.94 95 GLU A C 1
ATOM 750 O O . GLU A 1 95 ? 30.608 11.283 3.709 1.00 84.94 95 GLU A O 1
ATOM 755 N N . HIS A 1 96 ? 29.760 10.244 1.913 1.00 76.19 96 HIS A N 1
ATOM 756 C CA . HIS A 1 96 ? 30.882 9.304 1.768 1.00 76.19 96 HIS A CA 1
ATOM 757 C C . HIS A 1 96 ? 31.869 9.648 0.644 1.00 76.19 96 HIS A C 1
ATOM 759 O O . HIS A 1 96 ? 33.042 9.293 0.744 1.00 76.19 96 HIS A O 1
ATOM 765 N N . VAL A 1 97 ? 31.436 10.333 -0.419 1.00 69.81 97 VAL A N 1
ATOM 766 C CA . VAL A 1 97 ? 32.288 10.627 -1.589 1.00 69.81 97 VAL A CA 1
ATOM 767 C C . VAL A 1 97 ? 32.929 12.011 -1.489 1.00 69.81 97 VAL A C 1
ATOM 769 O O . VAL A 1 97 ? 34.097 12.161 -1.835 1.00 69.81 97 VAL A O 1
ATOM 772 N N . ASN A 1 98 ? 32.239 13.017 -0.941 1.00 57.50 98 ASN A N 1
ATOM 773 C CA . ASN A 1 98 ? 32.815 14.366 -0.830 1.00 57.50 98 ASN A CA 1
ATOM 774 C C . ASN A 1 98 ? 33.940 14.470 0.214 1.00 57.50 98 ASN A C 1
ATOM 776 O O . ASN A 1 98 ? 34.810 15.323 0.077 1.00 57.50 98 ASN A O 1
ATOM 780 N N . ASN A 1 99 ? 34.003 13.561 1.193 1.00 55.94 99 ASN A N 1
ATOM 781 C CA . ASN A 1 99 ? 35.141 13.459 2.116 1.00 55.94 99 ASN A CA 1
ATOM 782 C C . ASN A 1 99 ? 36.419 12.928 1.425 1.00 55.94 99 ASN A C 1
ATOM 784 O O . ASN A 1 99 ? 37.522 13.050 1.948 1.00 55.94 99 ASN A O 1
ATOM 788 N N . TYR A 1 100 ? 36.307 12.341 0.227 1.00 54.75 100 TYR A N 1
ATOM 789 C CA . TYR A 1 100 ? 37.472 11.876 -0.527 1.00 54.75 100 TYR A CA 1
ATOM 790 C C . TYR A 1 100 ? 38.325 13.054 -1.027 1.00 54.75 100 TYR A C 1
ATOM 792 O O . TYR A 1 100 ? 39.554 12.987 -0.987 1.00 54.75 100 TYR A O 1
ATOM 800 N N . HIS A 1 101 ? 37.696 14.163 -1.433 1.00 54.47 101 HIS A N 1
ATOM 801 C CA . HIS A 1 101 ? 38.426 15.358 -1.862 1.00 54.47 101 HIS A CA 1
ATOM 802 C C . HIS A 1 101 ? 39.186 16.028 -0.705 1.00 54.47 101 HIS A C 1
ATOM 804 O O . HIS A 1 101 ? 40.359 16.352 -0.885 1.00 54.47 101 HIS A O 1
ATOM 810 N N . ASP A 1 102 ? 38.611 16.087 0.500 1.00 57.44 102 ASP A N 1
ATOM 811 C CA . ASP A 1 102 ? 39.272 16.658 1.687 1.00 57.44 102 ASP A CA 1
ATOM 812 C C . ASP A 1 102 ? 40.517 15.867 2.143 1.00 57.44 102 ASP A C 1
ATOM 814 O O . ASP A 1 102 ? 41.486 16.444 2.646 1.00 57.44 102 ASP A O 1
ATOM 818 N N . ILE A 1 103 ? 40.534 14.538 1.967 1.00 56.91 103 ILE A N 1
ATOM 819 C CA . ILE A 1 103 ? 41.664 13.684 2.382 1.00 56.91 103 ILE A CA 1
ATOM 820 C C . ILE A 1 103 ? 42.797 13.704 1.342 1.00 56.91 103 ILE A C 1
ATOM 822 O O . ILE A 1 103 ? 43.976 13.650 1.710 1.00 56.91 103 ILE A O 1
ATOM 826 N N . HIS A 1 104 ? 42.463 13.782 0.050 1.00 55.78 104 HIS A N 1
ATOM 827 C CA . HIS A 1 104 ? 43.450 13.793 -1.034 1.00 55.78 104 HIS A CA 1
ATOM 828 C C . HIS A 1 104 ? 44.047 15.179 -1.302 1.00 55.78 104 HIS A C 1
ATOM 830 O O . HIS A 1 104 ? 45.210 15.251 -1.700 1.00 55.78 104 HIS A O 1
ATOM 836 N N . GLU A 1 105 ? 43.325 16.264 -1.016 1.00 56.28 105 GLU A N 1
ATOM 837 C CA . GLU A 1 105 ? 43.888 17.618 -1.056 1.00 56.28 105 GLU A CA 1
ATOM 838 C C . GLU A 1 105 ? 44.920 17.826 0.069 1.00 56.28 105 GLU A C 1
ATOM 840 O O . GLU A 1 105 ? 46.029 18.291 -0.188 1.00 56.28 105 GLU A O 1
ATOM 845 N N . LYS A 1 106 ? 44.642 17.348 1.293 1.00 56.50 106 LYS A N 1
ATOM 846 C CA . LYS A 1 106 ? 45.573 17.425 2.442 1.00 56.50 106 LYS A CA 1
ATOM 847 C C . LYS A 1 106 ? 46.831 16.557 2.331 1.00 56.50 106 LYS A C 1
ATOM 849 O O . LYS A 1 106 ? 47.779 16.776 3.081 1.00 56.50 106 LYS A O 1
ATOM 854 N N . ARG A 1 107 ? 46.832 15.534 1.470 1.00 56.44 107 ARG A N 1
ATOM 855 C CA . ARG A 1 107 ? 47.949 14.581 1.303 1.00 56.44 107 ARG A CA 1
ATOM 856 C C . ARG A 1 107 ? 48.777 14.820 0.044 1.00 56.44 107 ARG A C 1
ATOM 858 O O . ARG A 1 107 ? 49.648 14.000 -0.242 1.00 56.44 107 ARG A O 1
ATOM 865 N N . ARG A 1 108 ? 48.534 15.903 -0.703 1.00 52.75 108 ARG A N 1
ATOM 866 C CA . ARG A 1 108 ? 49.371 16.273 -1.849 1.00 52.75 108 ARG A CA 1
ATOM 867 C C . ARG A 1 108 ? 50.794 16.566 -1.342 1.00 52.75 108 ARG A C 1
ATOM 869 O O . ARG A 1 108 ? 50.966 17.504 -0.570 1.00 52.75 108 ARG A O 1
ATOM 876 N N . PRO A 1 109 ? 51.814 15.767 -1.698 1.00 55.94 109 PRO A N 1
ATOM 877 C CA . PRO A 1 109 ? 53.177 16.040 -1.267 1.00 55.94 109 PRO A CA 1
ATOM 878 C C . PRO A 1 109 ? 53.717 17.221 -2.079 1.00 55.94 109 PRO A C 1
ATOM 880 O O . PRO A 1 109 ? 53.862 17.108 -3.294 1.00 55.94 109 PRO A O 1
ATOM 883 N N . ASP A 1 110 ? 54.052 18.330 -1.421 1.00 61.09 110 ASP A N 1
ATOM 884 C CA . ASP A 1 110 ? 54.655 19.508 -2.073 1.00 61.09 110 ASP A CA 1
ATOM 885 C C . ASP A 1 110 ? 56.161 19.347 -2.371 1.00 61.09 110 ASP A C 1
ATOM 887 O O . ASP A 1 110 ? 56.836 20.294 -2.766 1.00 61.09 110 ASP A O 1
ATOM 891 N N . ALA A 1 111 ? 56.725 18.148 -2.219 1.00 54.47 111 ALA A N 1
ATOM 892 C CA . ALA A 1 111 ? 58.144 17.901 -2.452 1.00 54.47 111 ALA A CA 1
ATOM 893 C C . ALA A 1 111 ? 58.371 17.110 -3.748 1.00 54.47 111 ALA A C 1
ATOM 895 O O . ALA A 1 111 ? 58.390 15.879 -3.753 1.00 54.47 111 ALA A O 1
ATOM 896 N N . ILE A 1 112 ? 58.606 17.823 -4.854 1.00 60.03 112 ILE A N 1
ATOM 897 C CA . ILE A 1 112 ? 59.316 17.263 -6.011 1.00 60.03 112 ILE A CA 1
ATOM 898 C C . ILE A 1 112 ? 60.805 17.251 -5.652 1.00 60.03 112 ILE A C 1
ATOM 900 O O . ILE A 1 112 ? 61.527 18.208 -5.923 1.00 60.03 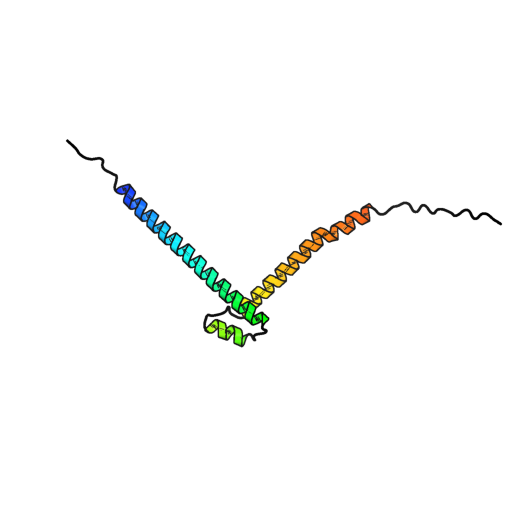112 ILE A O 1
ATOM 904 N N . THR A 1 113 ? 61.281 16.168 -5.040 1.00 53.97 113 THR A N 1
ATOM 905 C CA . THR A 1 113 ? 62.723 15.901 -4.961 1.00 53.97 113 THR A CA 1
ATOM 906 C C . THR A 1 113 ? 63.091 14.978 -6.114 1.00 53.97 113 THR A C 1
ATOM 908 O O . THR A 1 113 ? 62.902 13.764 -6.044 1.00 53.97 113 THR A O 1
ATOM 911 N N . LEU A 1 114 ? 63.588 15.559 -7.207 1.00 56.16 114 LEU A N 1
ATOM 912 C CA . LEU A 1 114 ? 64.128 14.805 -8.333 1.00 56.16 114 LEU A CA 1
ATOM 913 C C . LEU A 1 114 ? 65.488 14.218 -7.919 1.00 56.16 114 LEU A C 1
ATOM 915 O O . LEU A 1 114 ? 66.455 14.949 -7.714 1.00 56.16 114 LEU A O 1
ATOM 919 N N . SER A 1 115 ? 65.564 12.897 -7.771 1.00 55.59 115 SER A N 1
ATOM 920 C CA . SER A 1 115 ? 66.835 12.186 -7.621 1.00 55.59 115 SER A CA 1
ATOM 921 C C . SER A 1 115 ? 67.573 12.208 -8.962 1.00 55.59 115 SER A C 1
ATOM 923 O O . SER A 1 115 ? 67.204 11.495 -9.896 1.00 55.59 115 SER A O 1
ATOM 925 N N . THR A 1 116 ? 68.594 13.054 -9.088 1.00 53.34 116 THR A N 1
ATOM 926 C CA . THR A 1 116 ? 69.492 13.050 -10.247 1.00 53.34 116 THR A CA 1
ATOM 927 C C . THR A 1 116 ? 70.336 11.775 -10.220 1.00 53.34 116 THR A C 1
ATOM 929 O O . THR A 1 116 ? 71.191 11.602 -9.349 1.00 53.34 116 THR A O 1
ATOM 932 N N . ALA A 1 117 ? 70.114 10.878 -11.182 1.00 55.94 117 ALA A N 1
ATOM 933 C CA . ALA A 1 117 ? 70.924 9.680 -11.361 1.00 55.94 117 ALA A CA 1
ATOM 934 C C . ALA A 1 117 ? 72.366 10.063 -11.747 1.00 55.94 117 ALA A C 1
ATOM 936 O O . ALA A 1 117 ? 72.609 10.637 -12.809 1.00 55.94 117 ALA A O 1
ATOM 937 N N . LYS A 1 118 ? 73.341 9.739 -10.887 1.00 53.75 118 LYS A N 1
ATOM 938 C CA . LYS A 1 118 ? 74.768 9.792 -11.235 1.00 53.75 118 LYS A CA 1
ATOM 939 C C . LYS A 1 118 ? 75.078 8.642 -12.195 1.00 53.75 118 LYS A C 1
ATOM 941 O O . LYS A 1 118 ? 75.239 7.505 -11.764 1.00 53.75 118 LYS A O 1
ATOM 946 N N . HIS A 1 119 ? 75.172 8.939 -13.487 1.00 55.00 119 HIS A N 1
ATOM 947 C CA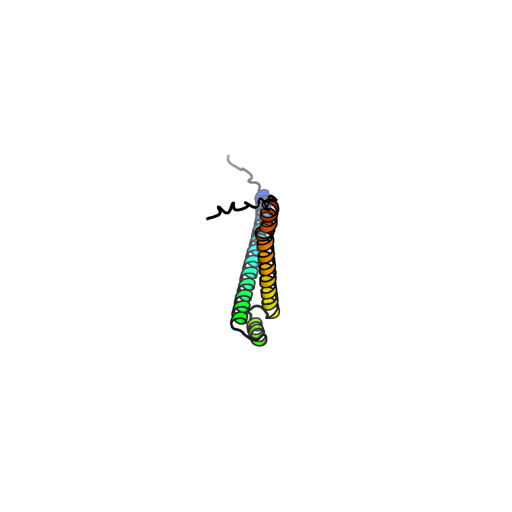 . HIS A 1 119 ? 75.778 8.028 -14.455 1.00 55.00 119 HIS A CA 1
ATOM 948 C C . HIS A 1 119 ? 77.279 7.893 -14.151 1.00 55.00 119 HIS A C 1
ATOM 950 O O . HIS A 1 119 ? 78.009 8.883 -14.191 1.00 55.00 119 HIS A O 1
ATOM 956 N N . MET A 1 120 ? 77.740 6.679 -13.835 1.00 52.81 120 MET A N 1
ATOM 957 C CA . MET A 1 120 ? 79.162 6.337 -13.906 1.00 52.81 120 MET A CA 1
ATOM 958 C C . MET A 1 120 ? 79.514 6.073 -15.372 1.00 52.81 120 MET A C 1
ATOM 960 O O . MET A 1 120 ? 78.860 5.270 -16.037 1.00 52.81 120 MET A O 1
ATOM 964 N N . VAL A 1 121 ? 80.507 6.809 -15.866 1.00 51.22 121 VAL A N 1
ATOM 965 C CA . VAL A 1 121 ? 81.147 6.597 -17.169 1.00 51.22 121 VAL A CA 1
ATOM 966 C C . VAL A 1 121 ? 81.979 5.308 -17.114 1.00 51.22 121 VAL A C 1
ATOM 968 O O . VAL A 1 121 ? 82.515 4.977 -16.057 1.00 51.22 121 VAL A O 1
ATOM 971 N N . THR A 1 122 ? 81.988 4.611 -18.254 1.00 55.16 122 THR A N 1
ATOM 972 C CA . THR A 1 122 ? 82.551 3.286 -18.574 1.00 55.16 122 THR A CA 1
ATOM 973 C C . THR A 1 122 ? 83.991 3.057 -18.138 1.00 55.16 122 THR A C 1
ATOM 975 O O . THR A 1 122 ? 84.820 3.973 -18.332 1.00 55.16 122 THR A O 1
#

Sequence (122 aa):
MSGMALVSDNKSVYNKVEARKTIVSLCYIMAGMQNKFVNDFKLEIGLYLSVLDAICVAINTINSIGFSAYYIIVNNFKHKIANEHSLNIRKFLFEHVNNYHDIHEKRRPDAITLSTAKHMVT

Radius of gyration: 35.2 Å; chains: 1; bounding box: 109×26×84 Å

Foldseek 3Di:
DDDDPPPPCVVVVVVVVVVVVVVVVVVVVVVVVVVVVLQVQQLVVLLVCVVVVNDQVRNCVCVVVPRHDHNVVNVVVVVVVVVVVVVVVVVVCVVPVVVVCVVVVVPPDPDPPDDDDDDDDD

pLDDT: mean 81.84, std 19.61, range [37.53, 98.38]

Secondary structure (DSSP, 8-state):
--------THHHHHHHHHHHHHHHHHHHHHHHHHHHHHHHHHHHHHHHHHHTT--HHHHHHHHHTTSS--HHHHHHHHHHHHHHHHHHHHHHHHHHHHHHHHHHHTT-----------PPP-